Protein AF-A0A822GH72-F1 (afdb_monomer)

Secondary structure (DSSP, 8-state):
--------PBPTTT--B---EEETTTTEEE-HHHHHHHHHHHHHHHHHHHHHHHHHHHHHHHHHHHHHHHHHHHHHHHHHHHHHHHHHHHHHHHHHHHHHHHT--

Foldseek 3Di:
DDPPPPPQDAAPPPRDRAFPDADPVVRGTHHPVVVVVVVVVVVVVVVVVVVVVVVVVVVVVVVVVVVVVVVVVVVVVVVVVVVVVVVVVVVVVVVVVVVVVVVVD

Radius of gyration: 38.55 Å; Cα contacts (8 Å, |Δi|>4): 54; chains: 1; bounding box: 89×14×104 Å

pLDDT: mean 88.9, std 14.89, range [33.31, 98.62]

Mean predicted aligned error: 12.01 Å

Structure (mmCIF, N/CA/C/O backbone):
data_AF-A0A822GH72-F1
#
_entry.id   AF-A0A822GH72-F1
#
loop_
_atom_site.group_PDB
_atom_site.id
_atom_site.type_symbol
_atom_site.label_atom_id
_atom_site.label_alt_id
_atom_site.label_comp_id
_atom_site.label_asym_id
_atom_site.label_entity_id
_atom_site.label_seq_id
_atom_site.pdbx_PDB_ins_code
_atom_site.Cartn_x
_atom_site.Cartn_y
_atom_site.Cartn_z
_atom_site.occupancy
_atom_site.B_iso_or_equiv
_atom_site.auth_seq_id
_atom_site.auth_comp_id
_at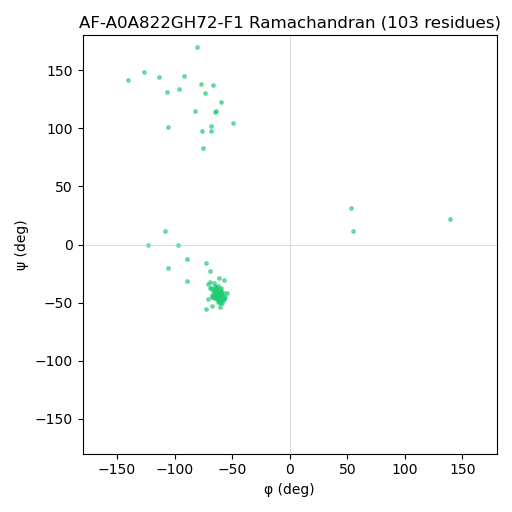om_site.auth_asym_id
_atom_site.auth_atom_id
_atom_site.pdbx_PDB_model_num
ATOM 1 N N . MET A 1 1 ? -48.920 7.403 45.644 1.00 33.31 1 MET A N 1
ATOM 2 C CA . MET A 1 1 ? -47.489 7.035 45.662 1.00 33.31 1 MET A CA 1
ATOM 3 C C . MET A 1 1 ? -47.229 6.226 44.406 1.00 33.31 1 MET A C 1
ATOM 5 O O . MET A 1 1 ? -47.597 5.062 44.371 1.00 33.31 1 MET A O 1
ATOM 9 N N . SER A 1 2 ? -46.729 6.864 43.350 1.00 35.53 2 SER A N 1
ATOM 10 C CA . SER A 1 2 ? -46.534 6.213 42.050 1.00 35.53 2 SER A CA 1
ATOM 11 C C . SER A 1 2 ? -45.044 5.951 41.864 1.00 35.53 2 SER A C 1
ATOM 13 O O . SER A 1 2 ? -44.268 6.868 41.606 1.00 35.53 2 SER A O 1
ATOM 15 N N . SER A 1 3 ? -44.642 4.706 42.092 1.00 41.56 3 SER A N 1
ATOM 16 C CA . SER A 1 3 ? -43.292 4.188 41.890 1.00 41.56 3 SER A CA 1
ATOM 17 C C . SER A 1 3 ? -42.983 4.153 40.395 1.00 41.56 3 SER A C 1
ATOM 19 O O . SER A 1 3 ? -43.439 3.279 39.665 1.00 41.56 3 SER A O 1
ATOM 21 N N . ASN A 1 4 ? -42.217 5.140 39.937 1.00 39.19 4 ASN A N 1
ATOM 22 C CA . ASN A 1 4 ? -41.766 5.234 38.557 1.00 39.19 4 ASN A CA 1
ATOM 23 C C . ASN A 1 4 ? -40.624 4.223 38.345 1.00 39.19 4 ASN A C 1
ATOM 25 O O . ASN A 1 4 ? -39.479 4.477 38.722 1.00 39.19 4 ASN A O 1
ATOM 29 N N . SER A 1 5 ? -40.931 3.045 37.800 1.00 47.59 5 SER A N 1
ATOM 30 C CA . SER A 1 5 ? -39.930 2.054 37.407 1.00 47.59 5 SER A CA 1
ATOM 31 C C . SER A 1 5 ? -39.242 2.507 36.116 1.00 47.59 5 SER A C 1
ATOM 33 O O . SER A 1 5 ? -39.614 2.089 35.019 1.00 47.59 5 SER A O 1
ATOM 35 N N . PHE A 1 6 ? -38.231 3.369 36.222 1.00 52.25 6 PHE A N 1
ATOM 36 C CA . PHE A 1 6 ? -37.270 3.522 35.130 1.00 52.25 6 PHE A CA 1
ATOM 37 C C . PHE A 1 6 ? -36.547 2.183 34.974 1.00 52.25 6 PHE A C 1
ATOM 39 O O . PHE A 1 6 ? -35.866 1.747 35.901 1.00 52.25 6 PHE A O 1
ATOM 46 N N . GLY A 1 7 ? -36.742 1.513 33.833 1.00 55.03 7 GLY A N 1
ATOM 47 C CA . GLY A 1 7 ? -36.111 0.235 33.508 1.00 55.03 7 GLY A CA 1
ATOM 48 C C . GLY A 1 7 ? -34.608 0.308 33.752 1.00 55.03 7 GLY A C 1
ATOM 49 O O . GLY A 1 7 ? -33.869 0.952 33.009 1.00 55.03 7 GLY A O 1
ATOM 50 N N . GLN A 1 8 ? -34.176 -0.301 34.849 1.00 64.69 8 GLN A N 1
ATOM 51 C CA . GLN A 1 8 ? -32.808 -0.260 35.332 1.00 64.69 8 GLN A CA 1
ATOM 52 C C . GLN A 1 8 ? -31.912 -1.042 34.370 1.00 64.69 8 GLN A C 1
ATOM 54 O O . GLN A 1 8 ? -31.838 -2.268 34.428 1.00 64.69 8 GLN A O 1
ATOM 59 N N . LYS A 1 9 ? -31.239 -0.334 33.457 1.00 81.94 9 LYS A N 1
ATOM 60 C CA . LYS A 1 9 ? -30.310 -0.962 32.515 1.00 81.94 9 LYS A CA 1
ATOM 61 C C . LYS A 1 9 ? -29.105 -1.518 33.283 1.00 81.94 9 LYS A C 1
ATOM 63 O O . LYS A 1 9 ? -28.594 -0.880 34.209 1.00 81.94 9 LYS A O 1
ATOM 68 N N . GLN A 1 10 ? -28.671 -2.723 32.926 1.00 91.88 10 GLN A N 1
ATOM 69 C CA . GLN A 1 10 ? -27.522 -3.388 33.541 1.00 91.88 10 GLN A CA 1
ATOM 70 C C . GLN A 1 10 ? -26.248 -3.068 32.766 1.00 91.88 10 GLN A C 1
ATOM 72 O O . GLN A 1 10 ? -26.268 -2.924 31.546 1.00 91.88 10 GLN A O 1
ATOM 77 N N . CYS A 1 11 ? -25.132 -2.942 33.477 1.00 94.50 11 CYS A N 1
ATOM 78 C CA . CYS A 1 11 ? -23.832 -2.820 32.831 1.00 94.50 11 CYS A CA 1
ATOM 79 C C . CYS A 1 11 ? -23.394 -4.168 32.244 1.00 94.50 11 CYS A C 1
ATOM 81 O O . CYS A 1 11 ? -23.351 -5.149 32.979 1.00 94.50 11 CYS A O 1
ATOM 83 N N . VAL A 1 12 ? -22.981 -4.186 30.975 1.00 94.31 12 VAL A N 1
ATOM 84 C CA . VAL A 1 12 ? -22.540 -5.399 30.264 1.00 94.31 12 VAL A CA 1
ATOM 85 C C . VAL A 1 12 ? -21.303 -6.066 30.886 1.00 94.31 12 VAL A C 1
ATOM 87 O O . VAL A 1 12 ? -21.157 -7.278 30.798 1.00 94.31 12 VAL A O 1
ATOM 90 N N . LEU A 1 13 ? -20.425 -5.299 31.547 1.00 93.62 13 LEU A N 1
ATOM 91 C CA . LEU A 1 13 ? -19.170 -5.824 32.105 1.00 93.62 13 LEU A CA 1
ATOM 92 C C . LEU A 1 13 ? -19.299 -6.355 33.537 1.00 93.62 13 LEU A C 1
ATOM 94 O O . LEU A 1 13 ? -18.587 -7.282 33.907 1.00 93.62 13 LEU A O 1
ATOM 98 N N . CYS A 1 14 ? -20.183 -5.788 34.365 1.00 94.25 14 CYS A N 1
ATOM 99 C CA . CYS A 1 14 ? -20.308 -6.204 35.771 1.00 94.25 14 CYS A CA 1
ATOM 100 C C . CYS A 1 14 ? -21.698 -6.674 36.191 1.00 94.25 14 CYS A C 1
ATOM 102 O O . CYS A 1 14 ? -21.883 -6.998 37.363 1.00 94.25 14 CYS A O 1
ATOM 104 N N . ASN A 1 15 ? -22.675 -6.670 35.278 1.00 90.12 15 ASN A N 1
ATOM 105 C CA . ASN A 1 15 ? -24.071 -7.071 35.492 1.00 90.12 15 ASN A CA 1
ATOM 106 C C . ASN A 1 15 ? -24.796 -6.343 36.635 1.00 90.12 15 ASN A C 1
ATOM 108 O O . ASN A 1 15 ? -25.902 -6.714 37.027 1.00 90.12 15 ASN A O 1
ATOM 112 N N . LYS A 1 16 ? -24.208 -5.267 37.171 1.00 89.25 16 LYS A N 1
ATOM 113 C CA . LYS A 1 16 ? -24.852 -4.441 38.190 1.00 89.25 16 LYS A CA 1
ATOM 114 C C . LYS A 1 16 ? -25.892 -3.539 37.542 1.00 89.25 16 LYS A C 1
ATOM 116 O O . LYS A 1 16 ? -25.652 -2.922 36.501 1.00 89.25 16 LYS A O 1
ATOM 121 N N . ILE A 1 17 ? -27.030 -3.435 38.217 1.00 83.06 17 ILE A N 1
ATOM 122 C CA . ILE A 1 17 ? -28.032 -2.399 37.989 1.00 83.06 17 ILE A CA 1
ATOM 123 C C . ILE A 1 17 ? -27.369 -1.038 38.229 1.00 83.06 17 ILE A C 1
ATOM 125 O O . ILE A 1 17 ? -26.799 -0.801 39.293 1.00 83.06 17 ILE A O 1
ATOM 129 N N . GLY A 1 18 ? -27.397 -0.169 37.220 1.00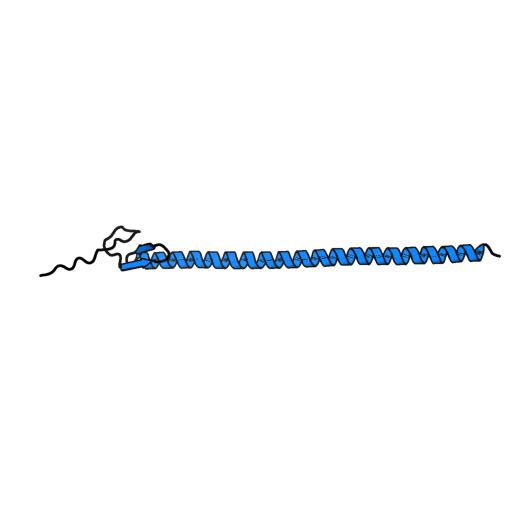 80.75 18 GLY A N 1
ATOM 130 C CA . GLY A 1 18 ? -26.643 1.092 37.228 1.00 80.75 18 GLY A CA 1
ATOM 131 C C . GLY A 1 18 ? -25.989 1.427 35.889 1.00 80.75 18 GLY A C 1
ATOM 132 O O . GLY A 1 18 ? -25.004 2.164 35.850 1.00 80.75 18 GLY A O 1
ATOM 133 N N . GLY A 1 19 ? -26.491 0.858 34.794 1.00 84.56 19 GLY A N 1
ATOM 134 C CA . GLY A 1 19 ? -26.165 1.290 33.447 1.00 84.56 19 GLY A CA 1
ATOM 135 C C . GLY A 1 19 ? -26.693 2.702 33.223 1.00 84.56 19 GLY A C 1
ATOM 136 O O . GLY A 1 19 ? -27.902 2.923 33.249 1.00 84.56 19 GLY A O 1
ATOM 137 N N . ILE A 1 20 ? -25.778 3.649 33.038 1.00 88.56 20 ILE A N 1
ATOM 138 C CA . ILE A 1 20 ? -26.097 5.076 32.887 1.00 88.56 20 ILE A CA 1
ATOM 139 C C . ILE A 1 20 ? -25.942 5.555 31.446 1.00 88.56 20 ILE A C 1
ATOM 141 O O . ILE A 1 20 ? -26.497 6.587 31.085 1.00 88.56 20 ILE A O 1
ATOM 145 N N . LEU A 1 21 ? -25.186 4.818 30.629 1.00 91.31 21 LEU A N 1
ATOM 146 C CA . LEU A 1 21 ? -24.868 5.200 29.260 1.00 91.31 21 LEU A CA 1
ATOM 147 C C . LEU A 1 21 ? -24.909 3.980 28.343 1.00 91.31 21 LEU A C 1
ATOM 149 O O . LEU A 1 21 ? -24.473 2.894 28.727 1.00 91.31 21 LEU A O 1
ATOM 153 N N . ILE A 1 22 ? -25.420 4.184 27.133 1.00 94.12 22 ILE A N 1
ATOM 1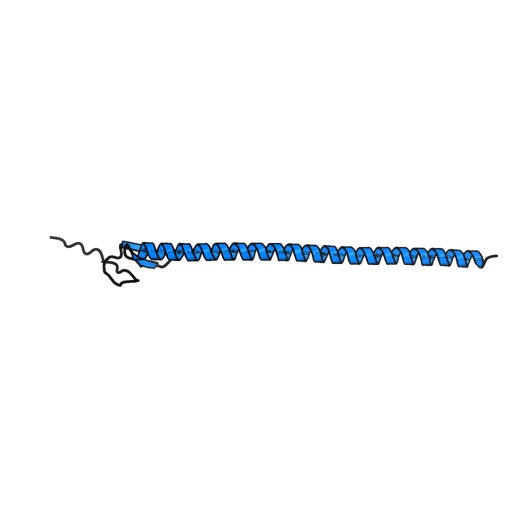54 C CA . ILE A 1 22 ? -25.340 3.227 26.031 1.00 94.12 22 ILE A CA 1
ATOM 155 C C . ILE A 1 22 ? -24.331 3.766 25.028 1.00 94.12 22 ILE A C 1
ATOM 157 O O . ILE A 1 22 ? -24.387 4.940 24.673 1.00 94.12 22 ILE A O 1
ATOM 161 N N . CYS A 1 23 ? -23.401 2.919 24.599 1.00 94.69 23 CYS A N 1
ATOM 162 C CA . CYS A 1 23 ? -22.582 3.208 23.432 1.00 94.69 23 CYS A CA 1
ATOM 163 C C . CYS A 1 23 ? -23.382 2.834 22.183 1.00 94.69 23 CYS A C 1
ATOM 165 O O . CYS A 1 23 ? -23.673 1.654 21.999 1.00 94.69 23 CYS A O 1
ATOM 167 N N . ASP A 1 24 ? -23.735 3.804 21.337 1.00 93.56 24 ASP A N 1
ATOM 168 C CA . ASP A 1 24 ? -24.529 3.544 20.125 1.00 93.56 24 ASP A CA 1
ATOM 169 C C . ASP A 1 24 ? -23.776 2.676 19.107 1.00 93.56 24 ASP A C 1
ATOM 171 O O . ASP A 1 24 ? -24.385 1.844 18.438 1.00 93.56 24 ASP A O 1
ATOM 175 N N . GLY A 1 25 ? -22.447 2.810 19.035 1.00 92.81 25 GLY A N 1
ATOM 176 C CA . GLY A 1 25 ? -21.610 1.998 18.148 1.00 92.81 25 GLY A CA 1
ATOM 177 C C . GLY A 1 25 ? -21.573 0.524 18.555 1.00 92.81 25 GLY A C 1
ATOM 178 O O . GLY A 1 25 ? -21.743 -0.358 17.721 1.00 92.81 25 GLY A O 1
ATOM 179 N N . CYS A 1 26 ? -21.404 0.247 19.850 1.00 93.94 26 CYS A N 1
ATOM 180 C CA . CYS A 1 26 ? -21.338 -1.125 20.363 1.00 93.94 26 CYS A CA 1
ATOM 181 C C . CYS A 1 26 ? -22.711 -1.700 20.733 1.00 93.94 26 CYS A C 1
ATOM 183 O O . CYS A 1 26 ? -22.818 -2.893 21.000 1.00 93.94 26 CYS A O 1
ATOM 185 N N . GLN A 1 27 ? -23.743 -0.855 20.809 1.00 94.00 27 GLN A N 1
ATOM 186 C CA . GLN A 1 27 ? -25.083 -1.173 21.320 1.00 94.00 27 GLN A CA 1
ATOM 187 C C . GLN A 1 27 ? -25.065 -1.792 22.731 1.00 94.00 27 GLN A C 1
ATOM 189 O O . GLN A 1 27 ? -25.922 -2.595 23.102 1.00 94.00 27 GLN A O 1
ATOM 194 N N . GLN A 1 28 ? -24.083 -1.406 23.548 1.00 93.75 28 GLN A N 1
ATOM 195 C CA . GLN A 1 28 ? -23.855 -1.946 24.889 1.00 93.75 28 GLN A CA 1
ATOM 196 C C . GLN A 1 28 ? -24.103 -0.891 25.966 1.00 93.75 28 GLN A C 1
ATOM 198 O O . GLN A 1 28 ? -23.791 0.287 25.792 1.00 93.75 28 GLN A O 1
ATOM 203 N N . THR A 1 29 ? -24.655 -1.324 27.102 1.00 95.06 29 THR A N 1
ATOM 204 C CA . THR A 1 29 ? -24.905 -0.459 28.264 1.00 95.06 29 THR A CA 1
ATOM 205 C C . THR A 1 29 ? -23.767 -0.585 29.276 1.00 95.06 29 THR A C 1
ATOM 207 O O . THR A 1 29 ? -23.388 -1.689 29.665 1.00 95.06 29 THR A O 1
ATOM 210 N N . PHE A 1 30 ? -23.273 0.543 29.782 1.00 95.19 30 PHE A N 1
ATOM 211 C CA . PHE A 1 30 ? -22.187 0.605 30.756 1.00 95.19 30 PHE A CA 1
ATOM 212 C C . PHE A 1 30 ? -22.569 1.420 31.998 1.00 95.19 30 PHE A C 1
ATOM 214 O O . PHE A 1 30 ? -23.343 2.380 31.933 1.00 95.19 30 PHE A O 1
ATOM 221 N N . CYS A 1 31 ? -22.012 1.046 33.154 1.00 95.25 31 CYS A N 1
ATOM 222 C CA . CYS A 1 31 ? -22.022 1.907 34.338 1.00 95.25 31 CYS A CA 1
ATOM 223 C C . CYS A 1 31 ? -20.904 2.959 34.249 1.00 95.25 31 CYS A C 1
ATOM 225 O O . CYS A 1 31 ? -20.018 2.862 33.402 1.00 95.25 31 CYS A O 1
ATOM 227 N N . GLY A 1 32 ? -20.912 3.943 35.153 1.00 91.31 32 GLY A N 1
ATOM 228 C CA . GLY A 1 32 ? -19.978 5.077 35.106 1.00 91.31 32 GLY A CA 1
ATOM 229 C C . GLY A 1 32 ? -18.490 4.712 35.125 1.00 91.31 32 GLY A C 1
ATOM 230 O O . GLY A 1 32 ? -17.695 5.408 34.511 1.00 91.31 32 GLY A O 1
ATOM 231 N N . LYS A 1 33 ? -18.103 3.601 35.761 1.00 94.31 33 LYS A N 1
ATOM 232 C CA . LYS A 1 33 ? -16.717 3.113 35.708 1.00 94.31 33 LYS A CA 1
ATOM 233 C C . LYS A 1 33 ? -16.391 2.512 34.335 1.00 94.31 33 LYS A C 1
ATOM 235 O O . LYS A 1 33 ? -15.469 2.953 33.660 1.00 94.31 33 LYS A O 1
ATOM 240 N N . HIS A 1 34 ? -17.188 1.534 33.911 1.00 95.69 34 HIS A N 1
ATOM 241 C CA . HIS A 1 34 ? -16.926 0.756 32.699 1.00 95.69 34 HIS A CA 1
ATOM 242 C C . HIS A 1 34 ? -17.095 1.561 31.406 1.00 95.69 34 HIS A C 1
ATOM 244 O O . HIS A 1 34 ? -16.495 1.214 30.400 1.00 95.69 34 HIS A O 1
ATOM 250 N N . VAL A 1 35 ? -17.865 2.655 31.415 1.00 95.25 35 VAL A N 1
ATOM 251 C CA . VAL A 1 35 ? -17.944 3.553 30.252 1.00 95.25 35 VAL A CA 1
ATOM 252 C C . VAL A 1 35 ? -16.635 4.317 30.026 1.00 95.25 35 VAL A C 1
ATOM 254 O O . VAL A 1 35 ? -16.287 4.603 28.884 1.00 95.25 35 VAL A O 1
ATOM 257 N N . ILE A 1 36 ? -15.896 4.640 31.093 1.00 95.69 36 ILE A N 1
ATOM 258 C CA . ILE A 1 36 ? -14.592 5.307 30.991 1.00 95.69 36 ILE A CA 1
ATOM 259 C C . ILE A 1 36 ? -13.565 4.323 30.432 1.00 95.69 36 ILE A C 1
ATOM 261 O O . ILE A 1 36 ? -12.865 4.656 29.482 1.00 95.69 36 ILE A O 1
ATOM 265 N N . GLU A 1 37 ? -13.535 3.102 30.968 1.00 96.62 37 GLU A N 1
ATOM 266 C CA . GLU A 1 37 ? -12.662 2.026 30.480 1.00 96.62 37 GLU A CA 1
ATOM 267 C C . GLU A 1 37 ? -12.957 1.689 29.012 1.00 96.62 37 GLU A C 1
ATOM 269 O O . GLU A 1 37 ? -12.041 1.611 28.200 1.00 96.62 37 GLU A O 1
ATOM 274 N N . HIS A 1 38 ? -14.236 1.594 28.639 1.00 96.25 38 HIS A N 1
ATOM 275 C CA . HIS A 1 38 ? -14.644 1.369 27.255 1.00 96.25 38 HIS A CA 1
ATOM 276 C C . HIS A 1 38 ? -14.154 2.482 26.315 1.00 96.25 38 HIS A C 1
ATOM 278 O O . HIS A 1 38 ? -13.622 2.203 25.245 1.00 96.25 38 HIS A O 1
ATOM 284 N N . ARG A 1 39 ? -14.264 3.755 26.722 1.00 95.56 39 ARG A N 1
ATOM 285 C CA . ARG A 1 39 ? -13.726 4.880 25.935 1.00 95.56 39 ARG A CA 1
ATOM 286 C C . ARG A 1 39 ? -12.205 4.831 25.810 1.00 95.56 39 ARG A C 1
ATOM 288 O O . ARG A 1 39 ? -11.680 5.186 24.762 1.00 95.56 39 ARG A O 1
ATOM 295 N N . GLN A 1 40 ? -11.499 4.404 26.854 1.00 97.88 40 GLN A N 1
ATOM 296 C CA . GLN A 1 40 ? -10.047 4.230 26.793 1.00 97.88 40 GLN A CA 1
ATOM 297 C C . GLN A 1 40 ? -9.657 3.122 25.813 1.00 97.88 40 GLN A C 1
ATOM 299 O O . GLN A 1 40 ? -8.742 3.323 25.022 1.00 97.88 40 GLN A O 1
ATOM 304 N N . GLN A 1 41 ? -10.375 1.997 25.815 1.00 96.81 41 GLN A N 1
ATOM 305 C CA . GLN A 1 41 ? -10.168 0.920 24.842 1.00 96.81 41 GLN A CA 1
ATOM 306 C C . GLN A 1 41 ? -10.377 1.409 23.407 1.00 96.81 41 GLN A C 1
ATOM 308 O O . GLN A 1 41 ? -9.502 1.209 22.574 1.00 96.81 41 GLN A O 1
ATOM 313 N N . LEU A 1 42 ? -11.470 2.134 23.144 1.00 96.62 42 LEU A N 1
ATOM 314 C CA . LEU A 1 42 ? -11.733 2.709 21.820 1.00 96.62 42 LEU A CA 1
ATOM 315 C C . LEU A 1 42 ? -10.636 3.682 21.366 1.00 96.62 42 LEU A C 1
ATOM 317 O O . LEU A 1 42 ? -10.285 3.699 20.192 1.00 96.62 42 LEU A O 1
ATOM 321 N N . ASN A 1 43 ? -10.077 4.481 22.279 1.00 97.38 43 ASN A N 1
ATOM 322 C CA . ASN A 1 43 ? -8.962 5.368 21.943 1.00 97.38 43 ASN A CA 1
ATOM 323 C C . ASN A 1 43 ? -7.706 4.583 21.546 1.00 97.38 43 ASN A C 1
ATOM 325 O O . ASN A 1 43 ? -7.046 4.964 20.586 1.00 97.38 43 ASN A O 1
ATOM 329 N N . ILE A 1 44 ? -7.395 3.494 22.256 1.00 97.81 44 ILE A N 1
ATOM 330 C CA . ILE A 1 44 ? -6.253 2.627 21.931 1.00 97.81 44 ILE A CA 1
ATOM 331 C C .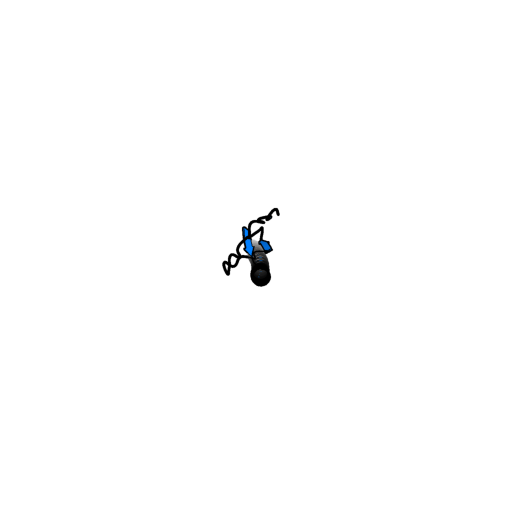 ILE A 1 44 ? -6.466 1.961 20.566 1.00 97.81 44 ILE A C 1
ATOM 333 O O . ILE A 1 44 ? -5.561 1.943 19.738 1.00 97.81 44 ILE A O 1
ATOM 337 N N . GLU A 1 45 ? -7.667 1.438 20.308 1.00 97.12 45 GLU A N 1
ATOM 338 C CA . GLU A 1 45 ? -8.014 0.846 19.011 1.00 97.12 45 GLU A CA 1
ATOM 339 C C . GLU A 1 45 ? -7.882 1.865 17.874 1.00 97.12 45 GLU A C 1
ATOM 341 O O . GLU A 1 45 ? -7.304 1.556 16.834 1.00 97.12 45 GLU A O 1
ATOM 346 N N . LEU A 1 46 ? -8.358 3.096 18.084 1.00 97.44 46 LEU A N 1
ATOM 347 C CA . LEU A 1 46 ? -8.229 4.169 17.103 1.00 97.44 46 LEU A CA 1
ATOM 348 C C . LEU A 1 46 ? -6.766 4.544 16.847 1.00 97.44 46 LEU A C 1
ATOM 350 O O . LEU A 1 46 ? -6.381 4.725 15.696 1.00 97.44 46 LEU A O 1
ATOM 354 N N . GLU A 1 47 ? -5.950 4.649 17.896 1.00 98.12 47 GLU A N 1
ATOM 355 C CA . GLU A 1 47 ? -4.524 4.951 17.764 1.00 98.12 47 GLU A CA 1
ATOM 356 C C . GLU A 1 47 ? -3.797 3.872 16.953 1.00 98.12 47 GLU A C 1
ATOM 358 O O . GLU A 1 47 ? -3.027 4.202 16.052 1.00 98.12 47 GLU A O 1
ATOM 363 N N . ASN A 1 48 ? -4.114 2.595 17.184 1.00 97.56 48 ASN A N 1
ATOM 364 C CA . ASN A 1 48 ? -3.574 1.493 16.389 1.00 97.56 48 ASN A CA 1
ATOM 365 C C . ASN A 1 48 ? -3.988 1.599 14.913 1.00 97.56 48 ASN A C 1
ATOM 367 O O . ASN A 1 48 ? -3.140 1.475 14.034 1.00 97.56 48 ASN A O 1
ATOM 371 N N . ILE A 1 49 ? -5.263 1.895 14.627 1.00 97.69 49 ILE A N 1
ATOM 372 C CA . ILE A 1 49 ? -5.749 2.084 13.248 1.00 97.69 49 ILE A CA 1
ATOM 373 C C . ILE A 1 49 ? -5.016 3.244 12.562 1.00 97.69 49 ILE A C 1
ATOM 375 O O . ILE A 1 49 ? -4.662 3.146 11.388 1.00 97.69 49 ILE A O 1
ATOM 379 N N . MET A 1 50 ? -4.775 4.346 13.276 1.00 97.62 50 MET A N 1
ATOM 380 C CA . MET A 1 50 ? -4.031 5.485 12.735 1.00 97.62 50 MET A CA 1
ATOM 381 C C . MET A 1 50 ? -2.575 5.118 12.425 1.00 97.62 50 MET A C 1
ATOM 383 O O . MET A 1 50 ? -2.074 5.471 11.361 1.00 97.62 50 MET A O 1
ATOM 387 N N . GLN A 1 51 ? -1.918 4.361 13.305 1.00 97.75 51 GLN A N 1
ATOM 388 C CA . GLN A 1 51 ? -0.557 3.875 13.064 1.00 97.75 51 GLN A CA 1
ATOM 389 C C . GLN A 1 51 ? -0.494 2.927 11.858 1.00 97.75 51 GLN A C 1
ATOM 391 O O . GLN A 1 51 ? 0.386 3.071 11.010 1.00 97.75 51 GLN A O 1
ATOM 396 N N . GLU A 1 52 ? -1.438 1.989 11.738 1.00 97.25 52 GLU A N 1
ATOM 397 C CA . GLU A 1 52 ? -1.531 1.091 10.580 1.00 97.25 52 GLU A CA 1
ATOM 398 C C . GLU A 1 52 ? -1.760 1.865 9.278 1.00 97.25 52 GLU A C 1
ATOM 400 O O . GLU A 1 52 ? -1.113 1.587 8.267 1.00 97.25 52 GLU A O 1
ATOM 405 N N . HIS A 1 53 ? -2.638 2.870 9.302 1.00 96.88 53 HIS A N 1
ATOM 406 C CA . HIS A 1 53 ? -2.876 3.747 8.160 1.00 96.88 53 HIS A CA 1
ATOM 407 C C . HIS A 1 53 ? -1.588 4.443 7.696 1.00 96.88 53 HIS A C 1
ATOM 409 O O . HIS A 1 53 ? -1.294 4.452 6.498 1.00 96.88 53 HIS A O 1
ATOM 415 N N . ASP A 1 54 ? -0.808 4.998 8.624 1.00 96.25 54 ASP A N 1
ATOM 416 C CA . ASP A 1 54 ? 0.426 5.716 8.298 1.00 96.25 54 ASP A CA 1
ATOM 417 C C . ASP A 1 54 ? 1.485 4.786 7.686 1.00 96.25 54 ASP A C 1
ATOM 419 O O . ASP A 1 54 ? 2.135 5.156 6.702 1.00 96.25 54 ASP A O 1
ATOM 423 N N . LEU A 1 55 ? 1.604 3.555 8.197 1.00 96.44 55 LEU A N 1
ATOM 424 C CA . LEU A 1 55 ? 2.480 2.525 7.627 1.00 96.44 55 LEU A CA 1
ATOM 425 C C . LEU A 1 55 ? 2.058 2.150 6.202 1.00 96.44 55 LEU A C 1
ATOM 427 O O . LEU A 1 55 ? 2.882 2.162 5.288 1.00 96.44 55 LEU A O 1
ATOM 431 N N . ILE A 1 56 ? 0.765 1.897 5.981 1.00 95.88 56 ILE A N 1
ATOM 432 C CA . ILE A 1 56 ? 0.235 1.580 4.647 1.00 95.88 56 ILE A CA 1
ATOM 433 C C . ILE A 1 56 ? 0.494 2.741 3.679 1.00 95.88 56 ILE A C 1
ATOM 435 O O . ILE A 1 56 ? 0.898 2.530 2.533 1.00 95.88 56 ILE A O 1
ATOM 439 N N . GLN A 1 57 ? 0.292 3.984 4.122 1.00 94.19 57 GLN A N 1
ATOM 440 C CA . GLN A 1 57 ? 0.542 5.154 3.288 1.00 94.19 57 GLN A CA 1
ATOM 441 C C . GLN A 1 57 ? 2.028 5.291 2.925 1.00 94.19 57 GLN A C 1
ATOM 443 O O . GLN A 1 57 ? 2.347 5.692 1.800 1.00 94.19 57 GLN A O 1
ATOM 448 N N . GLN A 1 58 ? 2.931 4.965 3.849 1.00 93.81 58 GLN A N 1
ATOM 449 C CA . GLN A 1 58 ? 4.367 4.938 3.592 1.00 93.81 58 GLN A CA 1
ATOM 450 C C . GLN A 1 58 ? 4.735 3.854 2.568 1.00 93.81 58 GLN A C 1
ATOM 452 O O . GLN A 1 58 ? 5.436 4.155 1.599 1.00 93.81 58 GLN A O 1
ATOM 457 N N . ASP A 1 59 ? 4.209 2.638 2.717 1.00 91.62 59 ASP A N 1
ATOM 458 C CA . ASP A 1 59 ? 4.469 1.518 1.805 1.00 91.62 59 ASP A CA 1
ATOM 459 C C . ASP A 1 59 ? 3.972 1.795 0.380 1.00 91.62 59 ASP A C 1
ATOM 461 O O . ASP A 1 59 ? 4.672 1.517 -0.601 1.00 91.62 59 ASP A O 1
ATOM 465 N N . ILE A 1 60 ? 2.791 2.409 0.242 1.00 89.00 60 ILE A N 1
ATOM 466 C CA . ILE A 1 60 ? 2.255 2.820 -1.063 1.00 89.00 60 ILE A CA 1
ATOM 467 C C . ILE A 1 60 ? 3.197 3.820 -1.741 1.00 89.00 60 ILE A C 1
ATOM 469 O O . ILE A 1 60 ? 3.488 3.675 -2.929 1.00 89.00 60 ILE A O 1
ATOM 473 N N . ARG A 1 61 ? 3.701 4.821 -1.006 1.00 87.56 61 ARG A N 1
ATOM 474 C CA . ARG A 1 61 ? 4.640 5.813 -1.560 1.00 87.56 61 ARG A CA 1
ATOM 475 C C . ARG A 1 61 ? 5.933 5.156 -2.035 1.00 87.56 61 ARG A C 1
ATOM 477 O O . ARG A 1 61 ? 6.335 5.389 -3.169 1.00 87.56 61 ARG A O 1
ATOM 484 N N . LEU A 1 62 ? 6.525 4.288 -1.214 1.00 86.69 62 LEU A N 1
ATOM 485 C CA . LEU A 1 62 ? 7.743 3.556 -1.576 1.00 86.69 62 LEU A CA 1
ATOM 486 C C . LEU A 1 62 ? 7.541 2.682 -2.819 1.00 86.69 62 LEU A C 1
ATOM 488 O O . LEU A 1 62 ? 8.413 2.617 -3.682 1.00 86.69 62 LEU A O 1
ATOM 492 N N . THR A 1 63 ? 6.381 2.035 -2.938 1.00 85.06 63 THR A N 1
ATOM 493 C CA . THR A 1 63 ? 6.044 1.209 -4.106 1.00 85.06 63 THR A CA 1
ATOM 494 C C . THR A 1 63 ? 5.944 2.054 -5.376 1.00 85.06 63 THR A C 1
ATOM 496 O O . THR A 1 63 ? 6.530 1.698 -6.396 1.00 85.06 63 THR A O 1
ATOM 499 N N . ILE A 1 64 ? 5.265 3.205 -5.310 1.00 83.25 64 ILE A N 1
ATOM 500 C CA . ILE A 1 64 ? 5.152 4.138 -6.440 1.00 83.25 64 ILE A CA 1
ATOM 501 C C . ILE A 1 64 ? 6.532 4.651 -6.867 1.00 83.25 64 ILE A C 1
ATOM 503 O O . ILE A 1 64 ? 6.831 4.679 -8.061 1.00 83.25 64 ILE A O 1
ATOM 507 N N . ASP A 1 65 ? 7.379 5.030 -5.909 1.00 83.19 65 ASP A N 1
ATOM 508 C CA . ASP A 1 65 ? 8.725 5.531 -6.192 1.00 83.19 65 ASP A CA 1
ATOM 509 C C . ASP A 1 65 ? 9.597 4.452 -6.855 1.00 83.19 65 ASP A C 1
ATOM 511 O O . ASP A 1 65 ? 10.290 4.729 -7.837 1.00 83.19 65 ASP A O 1
ATOM 515 N N . ASN A 1 66 ? 9.508 3.202 -6.392 1.00 83.12 66 ASN A N 1
ATOM 516 C CA . ASN A 1 66 ? 10.211 2.074 -7.005 1.00 83.12 66 ASN A CA 1
ATOM 517 C C . ASN A 1 66 ? 9.740 1.810 -8.443 1.00 83.12 66 ASN A C 1
ATOM 519 O O . ASN A 1 66 ? 10.569 1.633 -9.338 1.00 83.12 66 ASN A O 1
ATOM 523 N N . ASP A 1 67 ? 8.430 1.845 -8.695 1.00 87.31 67 ASP A N 1
ATOM 524 C CA . ASP A 1 67 ? 7.871 1.682 -10.042 1.00 87.31 67 ASP A CA 1
ATOM 525 C C . ASP A 1 67 ? 8.319 2.801 -10.996 1.00 87.31 67 ASP A C 1
ATOM 527 O O . ASP A 1 67 ? 8.552 2.563 -12.186 1.00 87.31 67 ASP A O 1
ATOM 531 N N . LEU A 1 68 ? 8.456 4.034 -10.495 1.00 89.81 68 LEU A N 1
ATOM 532 C CA . LEU A 1 68 ? 8.991 5.157 -11.267 1.00 89.81 68 LEU A CA 1
ATOM 533 C C . LEU A 1 68 ? 10.477 4.962 -11.594 1.00 89.81 68 LEU A C 1
ATOM 535 O O . LEU A 1 68 ? 10.878 5.178 -12.739 1.00 89.81 68 LEU A O 1
ATOM 539 N N . LEU A 1 69 ? 11.281 4.510 -10.627 1.00 90.50 69 LEU A N 1
ATOM 540 C CA . LEU A 1 69 ? 12.701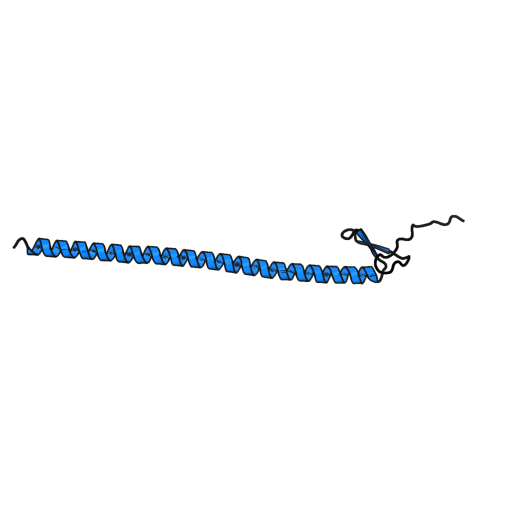 4.221 -10.844 1.00 90.50 69 LEU A CA 1
ATOM 541 C C . LEU A 1 69 ? 12.904 3.106 -11.875 1.00 90.50 69 LEU A C 1
ATOM 543 O O . LEU A 1 69 ? 13.730 3.261 -12.774 1.00 90.50 69 LEU A O 1
ATOM 547 N N . LEU A 1 70 ? 12.120 2.025 -11.804 1.00 91.19 70 LEU A N 1
ATOM 548 C CA . LEU A 1 70 ? 12.168 0.940 -12.790 1.00 91.19 70 LEU A CA 1
ATOM 549 C C . LEU A 1 70 ? 11.859 1.446 -14.207 1.00 91.19 70 LEU A C 1
ATOM 551 O O . LEU A 1 70 ? 12.570 1.106 -15.151 1.00 91.19 70 LEU A O 1
ATOM 555 N N . LYS A 1 71 ? 10.869 2.333 -14.364 1.00 94.06 71 LYS A N 1
ATOM 556 C CA . LYS A 1 71 ? 10.556 2.948 -15.667 1.00 94.06 71 LYS A CA 1
ATOM 557 C C . LYS A 1 71 ? 11.693 3.814 -16.210 1.00 94.06 71 LYS A C 1
ATOM 559 O O . LYS A 1 71 ? 11.934 3.808 -17.418 1.00 94.06 71 LYS A O 1
ATOM 564 N N . GLU A 1 72 ? 12.384 4.566 -15.356 1.00 96.25 72 GLU A N 1
ATOM 565 C CA . GLU A 1 72 ? 13.530 5.368 -15.794 1.00 96.25 72 GLU A CA 1
ATOM 566 C C . GLU A 1 72 ? 14.740 4.492 -16.153 1.00 96.25 72 GLU A C 1
ATOM 568 O O . GLU A 1 72 ? 15.435 4.804 -17.121 1.00 96.25 72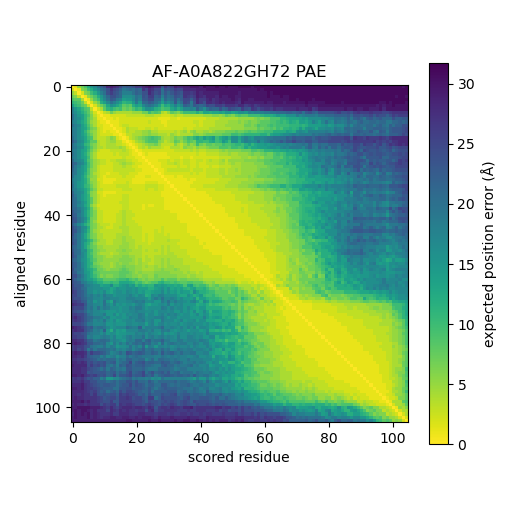 GLU A O 1
ATOM 573 N N . ILE A 1 73 ? 14.950 3.363 -15.461 1.00 94.94 73 ILE A N 1
ATOM 574 C CA . ILE A 1 73 ? 15.963 2.361 -15.835 1.00 94.94 73 ILE A CA 1
ATOM 575 C C . ILE A 1 73 ? 15.650 1.774 -17.217 1.00 94.94 73 ILE A C 1
ATOM 577 O O . ILE A 1 73 ? 16.516 1.805 -18.092 1.00 94.94 73 ILE A O 1
ATOM 581 N N . ASP A 1 74 ? 14.413 1.331 -17.457 1.00 97.44 74 ASP A N 1
ATOM 582 C CA . ASP A 1 74 ? 13.975 0.798 -18.758 1.00 97.44 74 ASP A CA 1
ATOM 583 C C . ASP A 1 74 ? 14.181 1.809 -19.895 1.00 97.44 74 ASP A C 1
ATOM 585 O O . ASP A 1 74 ? 14.578 1.475 -21.016 1.00 97.44 74 ASP A O 1
ATOM 589 N N . LYS A 1 75 ? 13.873 3.079 -19.625 1.00 97.81 75 LYS A N 1
ATOM 590 C CA . LYS A 1 75 ? 14.055 4.170 -20.584 1.00 97.81 75 LYS A CA 1
ATOM 591 C C . LYS A 1 75 ? 15.534 4.413 -20.866 1.00 97.81 75 LYS A C 1
ATOM 593 O O . LYS A 1 75 ? 15.910 4.565 -22.030 1.00 97.81 75 LYS A O 1
ATOM 598 N N . TRP A 1 76 ? 16.363 4.443 -19.825 1.00 98.25 76 TRP A N 1
ATOM 599 C CA . TRP A 1 76 ? 17.809 4.588 -19.956 1.00 98.25 76 TRP A CA 1
ATOM 600 C C . TRP A 1 76 ? 18.424 3.434 -20.755 1.00 98.25 76 TRP A C 1
ATOM 602 O O . TRP A 1 76 ? 19.246 3.684 -21.641 1.00 98.25 76 TRP A O 1
ATOM 612 N N . GLU A 1 77 ? 17.995 2.196 -20.506 1.00 98.44 77 GLU A N 1
ATOM 613 C CA . GLU A 1 77 ? 18.457 1.012 -21.231 1.00 98.44 77 GLU A CA 1
ATOM 614 C C . GLU A 1 77 ? 18.138 1.125 -22.727 1.00 98.44 77 GLU A C 1
ATOM 616 O O . GLU A 1 77 ? 19.039 1.057 -23.569 1.00 98.44 77 GLU A O 1
ATOM 621 N N . LYS A 1 78 ? 16.867 1.378 -23.068 1.00 98.50 78 LYS A N 1
ATOM 622 C CA . LYS A 1 78 ? 16.413 1.500 -24.464 1.00 98.50 78 LYS A CA 1
ATOM 623 C C . LYS A 1 78 ? 17.162 2.594 -25.216 1.00 98.50 78 LYS A C 1
ATOM 625 O O . LYS A 1 78 ? 17.589 2.382 -26.352 1.00 98.50 78 LYS A O 1
ATOM 630 N N . GLU A 1 79 ? 17.346 3.754 -24.591 1.00 98.50 79 GLU A N 1
ATOM 631 C CA . GLU A 1 79 ? 18.058 4.869 -25.214 1.00 98.50 79 GLU A CA 1
ATOM 632 C C . GLU A 1 79 ? 19.553 4.569 -25.393 1.00 98.50 79 GLU A C 1
ATOM 634 O O . GLU A 1 79 ? 20.145 4.915 -26.417 1.00 98.50 79 GLU A O 1
ATOM 639 N N . SER A 1 80 ? 20.169 3.882 -24.432 1.00 98.38 80 SER A N 1
ATOM 640 C CA . SER A 1 80 ? 21.578 3.488 -24.514 1.00 98.38 80 SER A CA 1
ATOM 641 C C . SER A 1 80 ? 21.812 2.492 -25.650 1.00 98.38 80 SER A C 1
ATOM 643 O O . SER A 1 80 ? 22.708 2.697 -26.471 1.00 98.38 80 SER A O 1
ATOM 645 N N . IL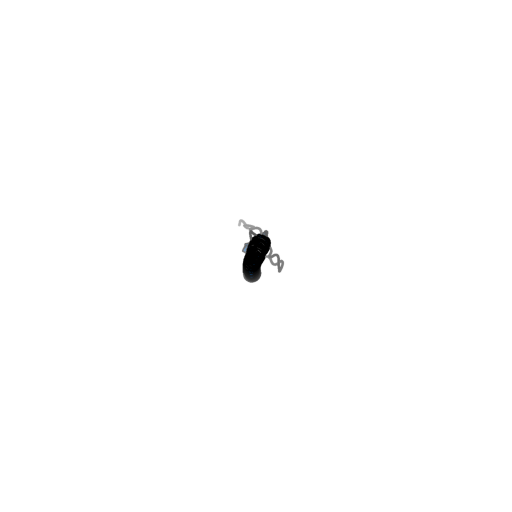E A 1 81 ? 20.959 1.469 -25.764 1.00 98.56 81 ILE A N 1
ATOM 646 C CA . ILE A 1 81 ? 20.995 0.503 -26.871 1.00 98.56 81 ILE A CA 1
ATOM 647 C C . ILE A 1 81 ? 20.838 1.223 -28.212 1.00 98.56 81 ILE A C 1
ATOM 649 O O . ILE A 1 81 ? 21.641 1.010 -29.123 1.00 98.56 81 ILE A O 1
ATOM 653 N N . ARG A 1 82 ? 19.853 2.122 -28.324 1.00 98.56 82 ARG A N 1
ATOM 654 C CA . ARG A 1 82 ? 19.608 2.899 -29.546 1.00 98.56 82 ARG A CA 1
ATOM 655 C C . ARG A 1 82 ? 20.842 3.703 -29.963 1.00 98.56 82 ARG A C 1
ATOM 657 O O . ARG A 1 82 ? 21.222 3.676 -31.131 1.00 98.56 82 ARG A O 1
ATOM 664 N N . LYS A 1 83 ? 21.495 4.399 -29.027 1.00 98.50 83 LYS A N 1
ATOM 665 C CA . LYS A 1 83 ? 22.718 5.178 -29.302 1.00 98.50 83 LYS A CA 1
ATOM 666 C C . LYS A 1 83 ? 23.864 4.304 -29.803 1.00 98.50 83 LYS A C 1
ATOM 668 O O . LYS A 1 83 ? 24.552 4.686 -30.752 1.00 98.50 83 LYS A O 1
ATOM 673 N N . ILE A 1 84 ? 24.056 3.138 -29.188 1.00 98.56 84 ILE A N 1
ATOM 674 C CA . ILE A 1 84 ? 25.080 2.172 -29.601 1.00 98.56 84 ILE A CA 1
ATOM 675 C C . ILE A 1 84 ? 24.797 1.681 -31.023 1.00 98.56 84 ILE A C 1
ATOM 677 O O . ILE A 1 84 ? 25.700 1.695 -31.857 1.00 98.56 84 ILE A O 1
ATOM 681 N N . GLN A 1 85 ? 23.549 1.311 -31.321 1.00 98.62 85 GLN A N 1
ATOM 682 C CA . GLN A 1 85 ? 23.136 0.855 -32.650 1.00 98.62 85 GLN A CA 1
ATOM 683 C C . GLN A 1 85 ? 23.359 1.929 -33.717 1.00 98.62 85 GLN A C 1
ATOM 685 O O . GLN A 1 85 ? 24.037 1.660 -34.702 1.00 98.62 85 GLN A O 1
ATOM 690 N N . ILE A 1 86 ? 22.891 3.161 -33.479 1.00 98.50 86 ILE A N 1
ATOM 691 C CA . ILE A 1 86 ? 23.088 4.291 -34.403 1.00 98.50 86 ILE A CA 1
ATOM 692 C C . ILE A 1 86 ? 24.576 4.516 -34.683 1.00 98.50 86 ILE A C 1
ATOM 694 O O . ILE A 1 86 ? 24.977 4.702 -35.830 1.00 98.50 86 ILE A O 1
ATOM 698 N N . THR A 1 87 ? 25.406 4.490 -33.639 1.00 98.44 87 THR A N 1
ATOM 699 C CA . THR A 1 87 ? 26.850 4.708 -33.783 1.00 98.44 87 THR A CA 1
ATOM 700 C C . THR A 1 87 ? 27.506 3.572 -34.565 1.00 98.44 87 THR A C 1
ATOM 702 O O . THR A 1 87 ? 28.303 3.826 -35.466 1.00 98.44 87 THR A O 1
ATOM 705 N N . ALA A 1 88 ? 27.153 2.323 -34.259 1.00 98.31 88 ALA A N 1
ATOM 706 C CA . ALA A 1 88 ? 27.670 1.157 -34.964 1.00 98.31 88 ALA A CA 1
ATOM 707 C C . ALA A 1 88 ? 27.268 1.162 -36.445 1.00 98.31 88 ALA A C 1
ATOM 709 O O . ALA A 1 88 ? 28.100 0.874 -37.302 1.00 98.31 88 ALA A O 1
ATOM 710 N N . ASP A 1 89 ? 26.021 1.515 -36.755 1.00 98.38 89 ASP A N 1
ATOM 711 C CA . ASP A 1 89 ? 25.530 1.591 -38.131 1.00 98.38 89 ASP A CA 1
ATOM 712 C C . ASP A 1 89 ? 26.219 2.701 -38.916 1.00 98.38 89 ASP A C 1
ATOM 714 O O . ASP A 1 89 ? 26.626 2.471 -40.054 1.00 98.38 89 ASP A O 1
ATOM 718 N N . LYS A 1 90 ? 26.449 3.860 -38.291 1.00 98.00 90 LYS A N 1
ATOM 719 C CA . LYS A 1 90 ? 27.230 4.935 -38.902 1.00 98.00 90 LYS A CA 1
ATOM 720 C C . LYS A 1 90 ? 28.646 4.472 -39.252 1.00 98.00 90 LYS A C 1
ATOM 722 O O . LYS A 1 90 ? 29.056 4.596 -40.396 1.00 98.00 90 LYS A O 1
ATOM 727 N N . ILE A 1 91 ? 29.355 3.850 -38.308 1.00 97.75 91 ILE A N 1
ATOM 728 C CA . ILE A 1 91 ? 30.721 3.352 -38.546 1.00 97.75 91 ILE A CA 1
ATOM 729 C C . ILE A 1 91 ? 30.745 2.292 -39.659 1.00 97.75 91 ILE A C 1
ATOM 731 O O . ILE A 1 91 ? 31.670 2.261 -40.467 1.00 97.75 91 ILE A O 1
ATOM 735 N N . ARG A 1 92 ? 29.731 1.419 -39.727 1.00 97.62 92 ARG A N 1
ATOM 736 C CA . ARG A 1 92 ? 29.611 0.427 -40.809 1.00 97.62 92 ARG A CA 1
ATOM 737 C C . ARG A 1 92 ? 29.431 1.082 -42.177 1.00 97.62 92 ARG A C 1
ATOM 739 O O . ARG A 1 92 ? 29.959 0.548 -43.147 1.00 97.62 92 ARG A O 1
ATOM 746 N N . ILE A 1 93 ? 28.670 2.173 -42.261 1.00 96.88 93 ILE A N 1
ATOM 747 C CA . ILE A 1 93 ? 28.486 2.943 -43.500 1.00 96.88 93 ILE A CA 1
ATOM 748 C C . ILE A 1 93 ? 29.805 3.613 -43.885 1.00 96.88 93 ILE A C 1
ATOM 750 O O . ILE A 1 93 ? 30.301 3.349 -44.976 1.00 96.88 93 ILE A O 1
ATOM 754 N N . ASP A 1 94 ? 30.418 4.353 -42.959 1.00 95.88 94 ASP A N 1
ATOM 755 C CA . ASP A 1 94 ? 31.683 5.061 -43.189 1.00 95.88 94 ASP A CA 1
ATOM 756 C C . ASP A 1 94 ? 32.778 4.094 -43.697 1.00 95.88 94 ASP A C 1
ATOM 758 O O . ASP A 1 94 ? 33.508 4.391 -44.6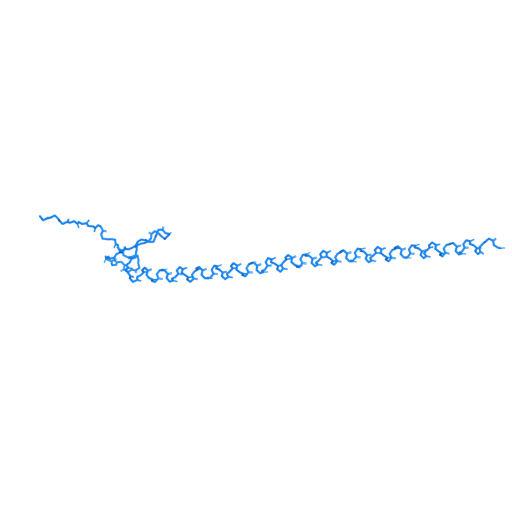41 1.00 95.88 94 ASP A O 1
ATOM 762 N N . LEU A 1 95 ? 32.868 2.885 -43.125 1.00 96.12 95 LEU A N 1
ATOM 763 C CA . LEU A 1 95 ? 33.811 1.856 -43.580 1.00 96.12 95 LEU A CA 1
ATOM 764 C C . LEU A 1 95 ? 33.528 1.357 -44.999 1.00 96.12 95 LEU A C 1
ATOM 766 O O . LEU A 1 95 ? 34.469 1.138 -45.759 1.00 96.12 95 LEU A O 1
ATOM 770 N N . LYS A 1 96 ? 32.257 1.148 -45.361 1.00 94.88 96 LYS A N 1
ATOM 771 C CA . LYS A 1 96 ? 31.894 0.716 -46.719 1.00 94.88 96 LYS A CA 1
ATOM 772 C C . LYS A 1 96 ? 32.292 1.762 -47.750 1.00 94.88 96 LYS A C 1
ATOM 774 O O . LYS A 1 96 ? 32.907 1.399 -48.746 1.00 94.88 96 LYS A O 1
ATOM 779 N N . GLU A 1 97 ? 32.016 3.033 -47.472 1.00 92.81 97 GLU A N 1
ATOM 780 C CA . GLU A 1 97 ? 32.393 4.144 -48.350 1.00 92.81 97 GLU A CA 1
ATOM 781 C C . GLU A 1 97 ? 33.913 4.203 -48.561 1.00 92.81 97 GLU A C 1
ATOM 783 O O . GLU A 1 97 ? 34.377 4.378 -49.688 1.00 92.81 97 GLU A O 1
ATOM 788 N N . ILE A 1 98 ? 34.706 3.975 -47.506 1.00 93.44 98 ILE A N 1
ATOM 789 C CA . ILE A 1 98 ? 36.171 3.897 -47.616 1.00 93.44 98 ILE A CA 1
ATOM 790 C C . ILE A 1 98 ? 36.592 2.758 -48.555 1.00 93.44 98 ILE A C 1
ATOM 792 O O . ILE A 1 98 ? 37.387 2.983 -49.466 1.00 93.44 98 ILE A O 1
ATOM 796 N N . PHE A 1 99 ? 36.053 1.547 -48.371 1.00 88.62 99 PHE A N 1
ATOM 797 C CA . PHE A 1 99 ? 36.398 0.405 -49.225 1.00 88.62 99 PHE A CA 1
ATOM 798 C C . PHE A 1 99 ? 35.950 0.592 -50.681 1.00 88.62 99 PHE A C 1
ATOM 800 O O . PHE A 1 99 ? 36.650 0.157 -51.592 1.00 88.62 99 PHE A O 1
ATOM 807 N N . GLU A 1 100 ? 34.808 1.231 -50.925 1.00 86.06 100 GLU A N 1
ATOM 808 C CA . GLU A 1 100 ? 34.322 1.528 -52.277 1.00 86.06 100 GLU A CA 1
ATOM 809 C C . GLU A 1 100 ? 35.189 2.584 -52.982 1.00 86.06 100 GLU A C 1
ATOM 811 O O . GLU A 1 100 ? 35.482 2.438 -54.169 1.00 86.06 100 GLU A O 1
ATOM 816 N N . CYS A 1 101 ? 35.683 3.595 -52.262 1.00 72.50 101 CYS A N 1
ATOM 817 C CA . CYS A 1 101 ? 36.649 4.558 -52.797 1.00 72.50 101 CYS A CA 1
ATOM 818 C C . CYS A 1 101 ? 38.009 3.914 -53.117 1.00 72.50 101 CYS A C 1
ATOM 820 O O . CYS A 1 101 ? 38.601 4.239 -54.140 1.00 72.50 101 CYS A O 1
ATOM 822 N N . SER A 1 102 ? 38.491 2.975 -52.295 1.00 72.31 102 SER A N 1
ATOM 823 C CA . SER A 1 102 ? 39.778 2.292 -52.521 1.00 72.31 102 SER A CA 1
ATOM 824 C C . SER A 1 102 ? 39.777 1.278 -53.675 1.00 72.31 102 SER A C 1
ATOM 826 O O . SER A 1 102 ? 40.848 0.871 -54.107 1.00 72.31 102 SER A O 1
ATOM 828 N N . ASN A 1 103 ? 38.610 0.845 -54.163 1.00 64.31 103 ASN A N 1
ATOM 829 C CA . ASN A 1 103 ? 38.489 -0.139 -55.251 1.00 64.31 103 ASN A CA 1
ATOM 830 C C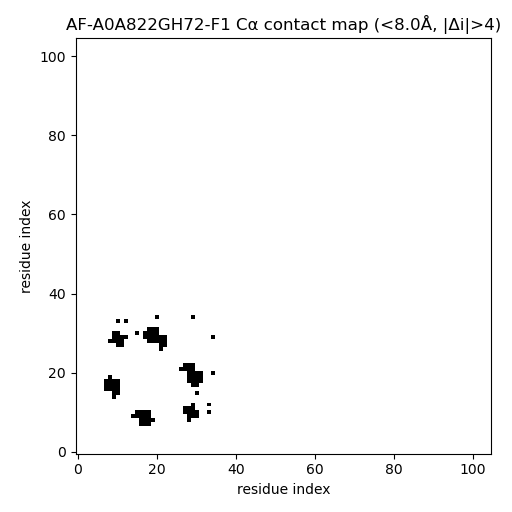 . ASN A 1 103 ? 38.272 0.493 -56.644 1.00 64.31 103 ASN A C 1
ATOM 832 O O . ASN A 1 103 ? 38.126 -0.242 -57.619 1.00 64.31 103 ASN A O 1
ATOM 836 N N . ASN A 1 104 ? 38.205 1.826 -56.738 1.00 59.19 104 ASN A N 1
ATOM 837 C CA . ASN A 1 104 ? 37.995 2.572 -57.987 1.00 59.19 104 ASN A CA 1
ATOM 838 C C . ASN A 1 104 ? 39.259 3.321 -58.483 1.00 59.19 104 ASN A C 1
ATOM 840 O O . ASN A 1 104 ? 39.150 4.139 -59.398 1.00 59.19 104 ASN A O 1
ATOM 844 N N . GLU A 1 105 ? 40.434 3.043 -57.901 1.00 50.31 105 GLU A N 1
ATOM 845 C CA . GLU A 1 105 ? 41.773 3.435 -58.397 1.00 50.31 105 GLU A CA 1
ATOM 846 C C . GLU A 1 105 ? 42.480 2.249 -59.069 1.00 50.31 105 GLU A C 1
ATOM 848 O O . GLU A 1 105 ? 43.169 2.482 -60.090 1.00 50.31 105 GLU A O 1
#

Nearest PDB structures (foldseek):
  2csv-assembly1_A  TM=5.601E-01  e=1.802E+00  Homo sapiens
  9ewy-assembly1_A  TM=5.248E-01  e=1.550E+00  Homo sapiens
  9c57-assembly1_K  TM=4.956E-01  e=3.296E+00  Homo sapiens
  7zi4-assembly1_Q  TM=6.147E-01  e=9.480E+00  Homo sapiens

Sequence (105 aa):
MSSNSFGQKQCVLCNKIGGILICDGCQQTFCGKHVIEHRQQLNIELENIMQEHDLIQQDIRLTIDNDLLLKEIDKWEKESIRKIQITADKIRIDLKEIFECSNNE

Solvent-accessible surface area (backbone atoms only — not comparable to full-atom values): 5988 Å² total; per-residue (Å²): 138,84,83,80,79,72,81,72,39,44,11,76,88,75,68,43,74,54,28,77,45,68,42,80,89,76,73,42,35,21,24,80,67,55,46,52,55,50,53,52,50,51,53,53,54,49,51,50,52,52,53,52,50,52,52,53,54,50,53,53,52,54,50,52,52,50,56,52,51,53,53,51,51,56,51,50,51,53,53,49,53,49,53,52,50,54,51,52,53,49,52,54,49,58,52,50,55,52,56,57,59,69,73,75,118